Protein 1K9U (pdb70)

Solvent-accessible surface area: 7801 Å² total; per-residue (Å²): 116,48,47,80,142,15,16,144,127,20,14,109,104,60,73,40,68,10,24,65,74,10,25,28,77,14,23,106,40,19,5,85,3,56,43,103,65,0,70,142,13,2,57,65,17,11,118,95,59,82,40,71,4,50,62,102,13,14,53,63,22,4,104,49,2,71,5,19,22,109,23,18,47,48,24,39,139,104,57,56,164,7,8,111,134,17,4,112,102,43,68,38,71,2,21,59,71,16,5,12,85,8,4,93,60,18,8,86,5,59,74,94,37,0,95,115,10,12,75,52,18,18,114,88,60,77,37,60,6,36,70,110,9,20,54,66,20,7,112,58,2,71,4,27,30,127,13,15,5,84,2,65

CATH classification: 1.10.238.10

InterPro domains:
  IPR002048 EF-hand domain [PF13499] (4-63)
  IPR002048 EF-hand domain [PS50222] (1-35)
  IPR002048 EF-hand domain [PS50222] (38-70)
  IPR002048 EF-hand domain [SM00054] (4-32)
  IPR002048 EF-hand domain [SM00054] (39-67)
  IPR002048 EF-hand domain [cd00051] (4-63)
  IPR011992 EF-hand domain pair [SSF47473] (3-66)
  IPR018247 EF-Hand 1, calcium-binding site [PS00018] (13-25)
  IPR018247 EF-Hand 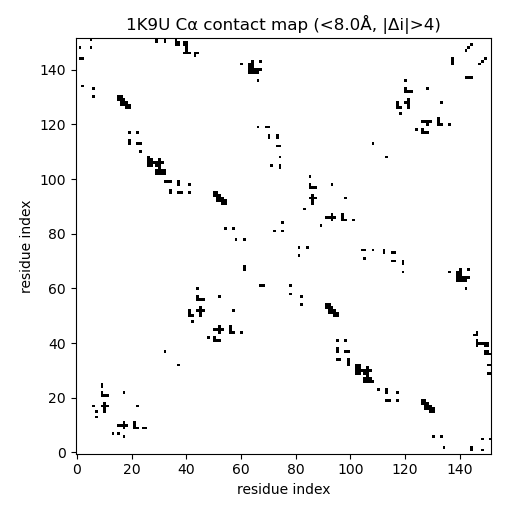1, calcium-binding site [PS00018] (48-60)
  IPR039647 EF-hand domain pair protein CML-like [PTHR10891] (4-62)

Organism: Phleum pratense (NCBI:txid15957)

Foldseek 3Di:
DVVVVVQVVLPVVPPNDHDPVSVVVVVVVVVVDDVVVVQVVQCVLCVVPPSHHDVVSVVVVCVVCVPVVVVVVVPD/DVVVVVVVQLVPVPPPDHDPVSVVVVVVVVVVDDPVVVQVVQVVQVVVPPSDHDPVSVVVVCVVPVCVVVPVVVVD

B-factor: mean 22.19, std 10.36, range [6.34, 55.73]

Nearest PDB structures (foldseek):
  1k9u-assembly1_B  TM=9.223E-01  e=1.015E-09  Phleum pratense
  2opo-assembly2_C  TM=9.201E-01  e=7.570E-08  Chenopodium album
  7vur-assembly1_A  TM=4.939E-01  e=9.173E-03  Homo sapiens
  7vut-assembly1_B  TM=4.838E-01  e=8.566E-03  Homo sapiens
  7eeb-assembly1_I  TM=4.109E-01  e=1.785E+00  Mus musculus

Secondary structure (DSSP, 8-state):
-HHHHHHHHH-TT-SSEE-HHHHHHHHHHHHT--HHHHHHHHHHH-TT-SSSEEHHHHHHHHHH-HHHHHHHHTT-/-HHHHHHHHH-TT-SSEE-HHHHHHHHHHHTT--HHHHHHHHHHH-TT-SSSEEHHHHHHHHHH-THHHHTGGGG-

Sequence (152 aa):
DDMMERIFKRFDTNGDGKIISLSELTDALRRTLGSTSADEVQRRMMMAEIDTDGDGFIDFNEFISSFCNANPGLMMKDVAKVFDDMMERIFKKRFDTNGDGKKISLSSELTDALRTLGSTSADEVQRMMAEIDTDGDGFIDFNEFISSFCNANPGLMKDVAKVF

Radius of gyration: 14.9 Å; Cα contacts (8 Å, |Δi|>4): 220; chains: 2; bounding box: 33×42×30 Å

Structure (mmCIF, N/CA/C/O backbone):
data_1K9U
#
_entry.id   1K9U
#
_cell.length_a   31.084
_cell.length_b   56.205
_cell.length_c   37.238
_cell.angle_alpha   90.00
_cell.angle_beta   90.23
_cell.angle_gamma   90.00
#
_symmetry.space_group_name_H-M   'P 1 21 1'
#
loop_
_entity.id
_entity.type
_entity.pdbx_description
1 polymer 'Polcalcin Phl p 7'
2 non-polymer 'SULFATE ION'
3 non-polymer 'CALCIUM ION'
4 water water
#
loop_
_atom_site.group_PDB
_atom_site.id
_atom_site.type_symbol
_atom_site.label_atom_id
_atom_site.label_alt_id
_atom_site.label_comp_id
_atom_site.label_asym_id
_atom_site.label_entity_id
_atom_site.label_seq_id
_atom_site.pdbx_PDB_ins_code
_atom_site.Cartn_x
_atom_site.Cartn_y
_atom_site.Cartn_z
_atom_site.occupancy
_atom_site.B_iso_or_equiv
_atom_site.auth_seq_id
_atom_site.auth_comp_id
_atom_site.auth_asym_id
_atom_site.auth_atom_id
_atom_site.pdbx_PDB_model_num
ATOM 1 N N . ASP A 1 3 ? 7.704 9.017 17.364 1.00 39.18 3 ASP A N 1
ATOM 2 C CA . ASP A 1 3 ? 8.569 7.860 17.009 1.00 39.62 3 ASP A CA 1
ATOM 3 C C . ASP A 1 3 ? 10.034 8.222 17.185 1.00 39.01 3 ASP A C 1
ATOM 4 O O . ASP A 1 3 ? 10.362 9.330 17.606 1.00 38.55 3 ASP A O 1
ATOM 9 N N . ASP A 1 4 ? 10.914 7.285 16.855 1.00 37.83 4 ASP A N 1
ATOM 10 C CA . ASP A 1 4 ? 12.343 7.513 16.995 1.00 37.99 4 ASP A CA 1
ATOM 11 C C . ASP A 1 4 ? 12.869 8.571 16.024 1.00 35.72 4 ASP A C 1
ATOM 12 O O . ASP A 1 4 ? 13.899 9.190 16.279 1.00 36.35 4 ASP A O 1
ATOM 17 N N A MET A 1 5 ? 12.169 8.777 14.910 0.50 35.17 5 MET A N 1
ATOM 18 N N B MET A 1 5 ? 12.157 8.774 14.922 0.50 35.18 5 MET A N 1
ATOM 19 C CA A MET A 1 5 ? 12.595 9.780 13.934 0.50 33.80 5 MET A CA 1
ATOM 20 C CA B MET A 1 5 ? 12.568 9.747 13.919 0.50 33.87 5 MET A CA 1
ATOM 21 C C A MET A 1 5 ? 12.550 11.167 14.553 0.50 32.65 5 MET A C 1
ATOM 22 C C B MET A 1 5 ? 12.524 11.164 14.497 0.50 32.68 5 MET A C 1
ATOM 23 O O A MET A 1 5 ? 13.547 11.887 14.568 0.50 31.63 5 MET A O 1
ATOM 24 O O B MET A 1 5 ? 13.508 11.899 14.432 0.50 31.52 5 MET A O 1
ATOM 33 N N . GLU A 1 6 ? 11.379 11.535 15.062 1.00 32.10 6 GLU A N 1
ATOM 34 C CA . GLU A 1 6 ? 11.193 12.845 15.673 1.00 30.09 6 GLU A CA 1
ATOM 35 C C . GLU A 1 6 ? 12.095 12.940 16.900 1.00 28.37 6 GLU A C 1
ATOM 36 O O . GLU A 1 6 ? 12.698 13.981 17.162 1.00 24.69 6 GLU A O 1
ATOM 42 N N . ARG A 1 7 ? 12.189 11.840 17.643 1.00 26.37 7 ARG A N 1
ATOM 43 C CA . ARG A 1 7 ? 13.012 11.793 18.848 1.00 25.42 7 ARG A CA 1
ATOM 44 C C . ARG A 1 7 ? 14.480 12.053 18.548 1.00 20.51 7 ARG A C 1
ATOM 45 O O . ARG A 1 7 ? 15.125 12.848 19.231 1.00 18.31 7 ARG A O 1
ATOM 53 N N . ILE A 1 8 ? 15.002 11.370 17.531 1.00 20.90 8 ILE A N 1
ATOM 54 C CA . ILE A 1 8 ? 16.400 11.519 17.130 1.00 19.55 8 ILE A CA 1
ATOM 55 C C . ILE A 1 8 ? 16.665 12.924 16.593 1.00 16.50 8 ILE A C 1
ATOM 56 O O . ILE A 1 8 ? 17.689 13.533 16.900 1.00 15.61 8 ILE A O 1
ATOM 61 N N . PHE A 1 9 ? 15.741 13.433 15.785 1.00 15.91 9 PHE A N 1
ATOM 62 C CA . PHE A 1 9 ? 15.894 14.771 15.217 1.00 14.56 9 PHE A CA 1
ATOM 63 C C . PHE A 1 9 ? 15.984 15.800 16.342 1.00 13.53 9 PHE A C 1
ATOM 64 O O . PHE A 1 9 ? 16.863 16.663 16.349 1.00 13.24 9 PHE A O 1
ATOM 72 N N . LYS A 1 10 ? 15.069 15.697 17.298 1.00 13.13 10 LYS A N 1
ATOM 73 C CA . LYS A 1 10 ? 15.025 16.616 18.426 1.00 15.53 10 LYS A CA 1
ATOM 74 C C . LYS A 1 10 ? 16.286 16.541 19.282 1.00 16.63 10 LYS A C 1
ATOM 75 O O . LYS A 1 10 ? 16.805 17.562 19.738 1.00 16.59 10 LYS A O 1
ATOM 81 N N . ARG A 1 11 ? 16.779 15.326 19.495 1.00 16.61 11 ARG A N 1
ATOM 82 C CA . ARG A 1 11 ? 17.971 15.124 20.305 1.00 18.51 11 ARG A CA 1
ATOM 83 C C . ARG A 1 11 ? 19.161 15.909 19.780 1.00 19.13 11 ARG A C 1
ATOM 84 O O . ARG A 1 11 ? 19.957 16.444 20.557 1.00 21.56 11 ARG A O 1
ATOM 92 N N . PHE A 1 12 ? 19.282 15.995 18.463 1.00 17.43 12 PHE A N 1
ATOM 93 C CA . PHE A 1 12 ? 20.416 16.700 17.900 1.00 18.63 12 PHE A CA 1
ATOM 94 C C . PHE A 1 12 ? 20.174 18.137 17.473 1.00 16.03 12 PHE A C 1
ATOM 95 O O . PHE A 1 12 ? 21.117 18.849 17.137 1.00 13.41 12 PHE A O 1
ATOM 103 N N . ASP A 1 13 ? 18.916 18.570 17.503 1.00 15.29 13 ASP A N 1
ATOM 104 C CA . ASP A 1 13 ? 18.603 19.962 17.194 1.00 15.01 13 ASP A CA 1
ATOM 105 C C . ASP A 1 13 ? 18.791 20.692 18.524 1.00 14.97 13 ASP A C 1
ATOM 106 O O . ASP A 1 13 ? 17.827 21.030 19.221 1.00 17.03 13 ASP A O 1
ATOM 111 N N . THR A 1 14 ? 20.054 20.919 18.864 1.00 15.11 14 THR A N 1
ATOM 112 C CA . THR A 1 14 ? 20.457 21.569 20.109 1.00 16.93 14 THR A CA 1
ATOM 113 C C . THR A 1 14 ? 19.720 22.839 20.520 1.00 17.11 14 THR A C 1
ATOM 114 O O . THR A 1 14 ? 19.271 22.951 21.664 1.00 17.37 14 THR A O 1
ATOM 118 N N . ASN A 1 15 ? 19.600 23.797 19.605 1.00 16.58 15 ASN A N 1
ATOM 119 C CA . ASN A 1 15 ? 18.939 25.057 19.931 1.00 14.76 15 ASN A CA 1
ATOM 120 C C . ASN A 1 15 ? 17.440 25.082 19.656 1.00 15.49 15 ASN A C 1
ATOM 121 O O . ASN A 1 15 ? 16.804 26.129 19.754 1.00 16.65 15 ASN A O 1
ATOM 126 N N . GLY A 1 16 ? 16.889 23.922 19.319 1.00 13.57 16 GLY A N 1
ATOM 127 C CA . GLY A 1 16 ? 15.463 23.796 19.060 1.00 15.17 16 GLY A CA 1
ATOM 128 C C . GLY A 1 16 ? 14.823 24.707 18.031 1.00 14.34 16 GLY A C 1
ATOM 129 O O . GLY A 1 16 ? 13.643 25.045 18.159 1.00 14.13 16 GLY A O 1
ATOM 130 N N . ASP A 1 17 ? 15.565 25.106 17.005 1.00 14.38 17 ASP A N 1
ATOM 131 C CA . ASP A 1 17 ? 14.983 25.975 15.990 1.00 12.49 17 ASP A CA 1
ATOM 132 C C . ASP A 1 17 ? 14.345 25.184 14.850 1.00 12.80 17 ASP A C 1
ATOM 133 O O . ASP A 1 17 ? 13.917 25.756 13.850 1.00 14.01 17 ASP A O 1
ATOM 138 N N . GLY A 1 18 ? 14.279 23.864 15.008 1.00 11.81 18 GLY A N 1
ATOM 139 C CA . GLY A 1 18 ? 13.658 23.028 13.994 1.00 11.87 18 GLY A CA 1
ATOM 140 C C . GLY A 1 18 ? 14.548 22.569 12.857 1.00 12.84 18 GLY A C 1
ATOM 141 O O . GLY A 1 18 ? 14.075 21.906 11.934 1.00 14.80 18 GLY A O 1
ATOM 142 N N . LYS A 1 19 ? 15.832 22.909 12.904 1.00 11.37 19 LYS A N 1
ATOM 143 C CA . LYS A 1 19 ? 16.743 22.489 11.845 1.00 11.29 19 LYS A CA 1
ATOM 144 C C . LYS A 1 19 ? 18.107 22.126 12.408 1.00 10.27 19 LYS A C 1
ATOM 145 O O . LYS A 1 19 ? 18.545 22.686 13.415 1.00 11.43 19 LYS A O 1
ATOM 151 N N A ILE A 1 20 ? 18.776 21.178 11.757 0.50 8.20 20 ILE A N 1
ATOM 152 N N B ILE A 1 20 ? 18.779 21.184 11.754 0.50 8.42 20 ILE A N 1
ATOM 153 C CA A ILE A 1 20 ? 20.093 20.734 12.201 0.50 8.37 20 ILE A CA 1
ATOM 154 C CA B ILE A 1 20 ? 20.094 20.736 12.200 0.50 8.79 20 ILE A CA 1
ATOM 155 C C A ILE A 1 20 ? 21.197 21.501 11.482 0.50 8.83 20 ILE A C 1
ATOM 156 C C B ILE A 1 20 ? 21.204 21.494 11.482 0.50 9.04 20 ILE A C 1
ATOM 157 O O A ILE A 1 20 ? 21.320 21.429 10.260 0.50 9.46 20 ILE A O 1
ATOM 158 O O B ILE A 1 20 ? 21.336 21.411 10.261 0.50 9.58 20 ILE A O 1
ATOM 167 N N . SER A 1 21 ? 21.999 22.235 12.252 1.00 8.74 21 SER A N 1
ATOM 168 C CA . SER A 1 21 ? 23.100 23.017 11.698 1.00 9.34 21 SER A CA 1
ATOM 169 C C . SER A 1 21 ? 24.360 22.176 11.514 1.00 10.10 21 SER A C 1
ATOM 170 O O . SER A 1 21 ? 24.400 21.006 11.876 1.00 8.05 21 SER A O 1
ATOM 173 N N . LEU A 1 22 ? 25.399 22.786 10.959 1.00 9.23 22 LEU A N 1
ATOM 174 C CA . LEU A 1 22 ? 26.650 22.072 10.749 1.00 10.80 22 LEU A CA 1
ATOM 175 C C . LEU A 1 22 ? 27.239 21.634 12.088 1.00 9.85 22 LEU A C 1
ATOM 176 O O . LEU A 1 22 ? 27.720 20.511 12.223 1.00 8.80 22 LEU A O 1
ATOM 181 N N . SER A 1 23 ? 27.198 22.520 13.080 1.00 10.24 23 SER A N 1
ATOM 182 C CA . SER A 1 23 ? 27.748 22.191 14.393 1.00 10.58 23 SER A CA 1
ATOM 183 C C . SER A 1 23 ? 26.925 21.101 15.062 1.00 8.89 23 SER A C 1
ATOM 184 O O . SER A 1 23 ? 27.474 20.223 15.726 1.00 9.77 23 SER A O 1
ATOM 187 N N . GLU A 1 24 ? 25.609 21.143 14.874 1.00 6.90 24 GLU A N 1
ATOM 188 C CA . GLU A 1 24 ? 24.744 20.141 15.475 1.00 7.40 24 GLU A CA 1
ATOM 189 C C . GLU A 1 24 ? 24.942 18.788 14.804 1.00 6.34 24 GLU A C 1
ATOM 190 O O . GLU A 1 24 ? 24.868 17.754 15.459 1.00 9.61 24 GLU A O 1
ATOM 196 N N . LEU A 1 25 ? 25.203 18.797 13.499 1.00 7.25 25 LEU A N 1
ATOM 197 C CA . LEU A 1 25 ? 25.435 17.550 12.777 1.00 7.39 25 LEU A CA 1
ATOM 198 C C . LEU A 1 25 ? 26.780 16.990 13.225 1.00 9.05 25 LEU A C 1
ATOM 199 O O . LEU A 1 25 ? 26.946 15.785 13.368 1.00 9.21 25 LEU A O 1
ATOM 204 N N . THR A 1 26 ? 27.742 17.877 13.447 1.00 9.56 26 THR A N 1
ATOM 205 C CA . THR A 1 26 ? 29.063 17.462 13.903 1.00 9.69 26 THR A CA 1
ATOM 206 C C . THR A 1 26 ? 28.922 16.753 15.252 1.00 9.76 26 THR A C 1
ATOM 207 O O . THR A 1 26 ? 29.518 15.698 15.480 1.00 9.25 26 THR A O 1
ATOM 211 N N . ASP A 1 27 ? 28.132 17.333 16.150 1.00 8.70 27 ASP A N 1
ATOM 212 C CA . ASP A 1 27 ? 27.930 16.723 17.459 1.00 8.48 27 ASP A CA 1
ATOM 213 C C . ASP A 1 27 ? 27.242 15.362 17.344 1.00 9.12 27 ASP A C 1
ATOM 214 O O . ASP A 1 27 ? 27.574 14.436 18.081 1.00 9.93 27 ASP A O 1
ATOM 219 N N . ALA A 1 28 ? 26.287 15.241 16.426 1.00 9.81 28 ALA A N 1
ATOM 220 C CA . ALA A 1 28 ? 25.585 13.968 16.237 1.00 11.84 28 ALA A CA 1
ATOM 221 C C . ALA A 1 28 ? 26.583 12.901 15.798 1.00 11.99 28 ALA A C 1
ATOM 222 O O . ALA A 1 28 ? 26.537 11.761 16.262 1.00 12.20 28 ALA A O 1
ATOM 224 N N . LEU A 1 29 ? 27.489 13.274 14.903 1.00 11.18 29 LEU A N 1
ATOM 225 C CA . LEU A 1 29 ? 28.502 12.336 14.432 1.00 12.84 29 LEU A CA 1
ATOM 226 C C . LEU A 1 29 ? 29.466 11.947 15.556 1.00 13.96 29 LEU A C 1
ATOM 227 O O . LEU A 1 29 ? 29.856 10.785 15.675 1.00 14.24 29 LEU A O 1
ATOM 232 N N A ARG A 1 30 ? 29.839 12.913 16.388 0.50 14.46 30 ARG A N 1
ATOM 233 N N B ARG A 1 30 ? 29.847 12.917 16.382 0.50 14.43 30 ARG A N 1
ATOM 234 C CA A ARG A 1 30 ? 30.751 12.628 17.486 0.50 16.73 30 ARG A CA 1
ATOM 235 C CA B ARG A 1 30 ? 30.757 12.633 17.483 0.50 16.65 30 ARG A CA 1
ATOM 236 C C A ARG A 1 30 ? 30.081 11.754 18.538 0.50 16.35 30 ARG A C 1
ATOM 237 C C B ARG A 1 30 ? 30.082 11.761 18.541 0.50 16.33 30 ARG A C 1
ATOM 238 O O A ARG A 1 30 ? 30.750 11.018 19.261 0.50 17.63 30 ARG A O 1
ATOM 239 O O B ARG A 1 30 ? 30.750 11.024 19.266 0.50 17.64 30 ARG A O 1
ATOM 254 N N . THR A 1 31 ? 28.756 11.836 18.618 1.00 16.05 31 THR A N 1
ATOM 255 C CA . THR A 1 31 ? 28.000 11.038 19.580 1.00 17.95 31 THR A CA 1
ATOM 256 C C . THR A 1 31 ? 28.014 9.597 19.092 1.00 19.71 31 THR A C 1
ATOM 257 O O . THR A 1 31 ? 28.267 8.664 19.856 1.00 18.35 31 THR A O 1
ATOM 261 N N . LEU A 1 32 ? 27.736 9.430 17.806 1.00 22.15 32 LEU A N 1
ATOM 262 C CA . LEU A 1 32 ? 27.737 8.116 17.183 1.00 24.01 32 LEU A CA 1
ATOM 263 C C . LEU A 1 32 ? 29.112 7.494 17.384 1.00 25.91 32 LEU A C 1
ATOM 264 O O . LEU A 1 32 ? 29.234 6.304 17.680 1.00 26.93 32 LEU A O 1
ATOM 269 N N . GLY A 1 33 ? 30.142 8.322 17.242 1.00 26.33 33 GLY A N 1
ATOM 270 C CA . GLY A 1 33 ? 31.508 7.859 17.397 1.00 29.44 33 GLY A CA 1
ATOM 271 C C . GLY A 1 33 ? 31.904 7.424 18.796 1.00 31.58 33 GLY A C 1
ATOM 272 O O . GLY A 1 33 ? 32.817 6.614 18.951 1.00 32.81 33 GLY A O 1
ATOM 273 N N . SER A 1 34 ? 31.236 7.954 19.818 1.00 32.11 34 SER A N 1
ATOM 274 C CA . SER A 1 34 ? 31.556 7.590 21.198 1.00 32.73 34 SER A CA 1
ATOM 275 C C . SER A 1 34 ? 30.554 6.580 21.751 1.00 33.13 34 SER A C 1
ATOM 276 O O . SER A 1 34 ? 30.355 6.480 22.963 1.00 32.86 34 SER A O 1
ATOM 279 N N . THR A 1 35 ? 29.933 5.832 20.847 1.00 32.65 35 THR A N 1
ATOM 280 C CA . THR A 1 35 ? 28.946 4.822 21.208 1.00 33.20 35 THR A CA 1
ATOM 281 C C . THR A 1 35 ? 29.586 3.601 21.861 1.00 32.98 35 THR A C 1
ATOM 282 O O . THR A 1 35 ? 30.599 3.091 21.383 1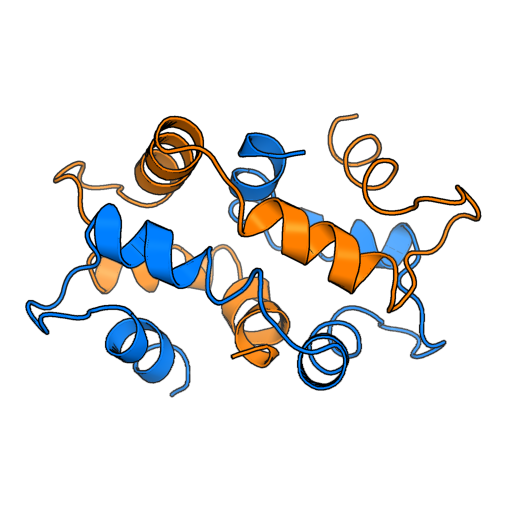.00 31.19 35 THR A O 1
ATOM 286 N N . SER A 1 36 ? 28.983 3.136 22.952 1.00 33.55 36 SER A N 1
ATOM 287 C CA . SER A 1 36 ? 29.478 1.967 23.673 1.00 34.73 36 SER A CA 1
ATOM 288 C C . SER A 1 36 ? 29.193 0.686 22.895 1.00 34.26 36 SER A C 1
ATOM 289 O O . SER A 1 36 ? 28.197 0.597 22.179 1.00 32.05 36 SER A O 1
ATOM 292 N N . ALA A 1 37 ? 30.068 -0.305 23.045 1.00 33.19 37 ALA A N 1
ATOM 293 C CA . ALA A 1 37 ? 29.904 -1.576 22.350 1.00 33.41 37 ALA A CA 1
ATOM 294 C C . ALA A 1 37 ? 28.514 -2.157 22.603 1.00 32.99 37 ALA A C 1
ATOM 295 O O . ALA A 1 37 ? 27.956 -2.844 21.748 1.00 33.46 37 ALA A O 1
ATOM 297 N N . ASP A 1 38 ? 27.959 -1.874 23.779 1.00 32.40 38 ASP A N 1
ATOM 298 C CA . ASP A 1 38 ? 26.629 -2.356 24.143 1.00 32.47 38 ASP A CA 1
ATOM 299 C C . ASP A 1 38 ? 25.558 -1.790 23.220 1.00 30.59 38 ASP A C 1
ATOM 300 O O . ASP A 1 38 ? 24.618 -2.489 22.837 1.00 31.13 38 ASP A O 1
ATOM 305 N N . GLU A 1 39 ? 25.699 -0.516 22.877 1.00 27.46 39 GLU A N 1
ATOM 306 C CA . GLU A 1 39 ? 24.753 0.144 21.989 1.00 25.17 39 GLU A CA 1
ATOM 307 C C . GLU A 1 39 ? 25.052 -0.313 20.567 1.00 21.63 39 GLU A C 1
ATOM 308 O O . GLU A 1 39 ? 24.144 -0.533 19.766 1.00 19.33 39 GLU A O 1
ATOM 314 N N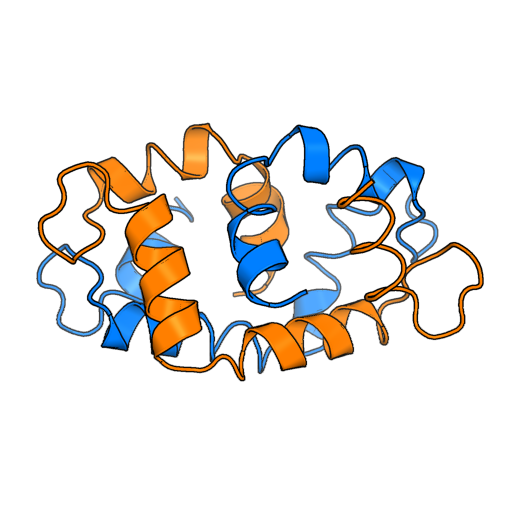 . VAL A 1 40 ? 26.339 -0.451 20.260 1.00 16.79 40 VAL A N 1
ATOM 315 C CA . VAL A 1 40 ? 26.755 -0.878 18.932 1.00 15.86 40 VAL A CA 1
ATOM 316 C C . VAL A 1 40 ? 26.212 -2.272 18.653 1.00 15.07 40 VAL A C 1
ATOM 317 O O . VAL A 1 40 ? 25.886 -2.608 17.513 1.00 15.21 40 VAL A O 1
ATOM 321 N N . GLN A 1 41 ? 26.107 -3.078 19.705 1.00 17.15 41 GLN A N 1
ATOM 322 C CA . GLN A 1 41 ? 25.597 -4.434 19.572 1.00 18.44 41 GLN A CA 1
ATOM 323 C C . GLN A 1 41 ? 24.172 -4.472 19.016 1.00 17.11 41 GLN A C 1
ATOM 324 O O . GLN A 1 41 ? 23.823 -5.375 18.256 1.00 16.99 41 GLN A O 1
ATOM 330 N N A ARG A 1 42 ? 23.360 -3.494 19.397 0.50 16.73 42 ARG A N 1
ATOM 331 N N B ARG A 1 42 ? 23.349 -3.499 19.393 0.50 16.75 42 ARG A N 1
ATOM 332 C CA A ARG A 1 42 ? 21.982 -3.431 18.927 0.50 16.31 42 ARG A CA 1
ATOM 333 C CA B ARG A 1 42 ? 21.974 -3.465 18.906 0.50 16.36 42 ARG A CA 1
ATOM 334 C C A ARG A 1 42 ? 21.937 -3.120 17.435 0.50 15.27 42 ARG A C 1
ATOM 335 C C B ARG A 1 42 ? 21.954 -3.150 17.415 0.50 15.26 42 ARG A C 1
ATOM 336 O O A ARG A 1 42 ? 21.072 -3.612 16.715 0.50 13.97 42 ARG A O 1
ATOM 337 O O B ARG A 1 42 ? 21.121 -3.669 16.673 0.50 14.03 42 ARG A O 1
ATOM 352 N N . MET A 1 43 ? 22.877 -2.299 16.978 1.00 13.87 43 MET A N 1
ATOM 353 C CA . MET A 1 43 ? 22.959 -1.941 15.568 1.00 15.05 43 MET A CA 1
ATOM 354 C C . MET A 1 43 ? 23.444 -3.182 14.823 1.00 15.14 43 MET A C 1
ATOM 355 O O . MET A 1 43 ? 22.924 -3.538 13.764 1.00 16.46 43 MET A O 1
ATOM 360 N N A MET A 1 44 ? 24.449 -3.844 15.381 0.50 16.37 44 MET A N 1
ATOM 361 N N B MET A 1 44 ? 24.444 -3.840 15.404 0.50 16.52 44 MET A N 1
ATOM 362 C CA A MET A 1 44 ? 24.993 -5.036 14.751 0.50 16.98 44 MET A CA 1
ATOM 363 C CA B MET A 1 44 ? 25.029 -5.058 14.847 0.50 17.26 44 MET A CA 1
ATOM 364 C C A MET A 1 44 ? 23.934 -6.124 14.604 0.50 16.34 44 MET A C 1
ATOM 365 C C B MET A 1 44 ? 23.965 -6.128 14.631 0.50 16.49 44 MET A C 1
ATOM 366 O O A MET A 1 44 ? 23.844 -6.769 13.560 0.50 16.18 44 MET A O 1
ATOM 367 O O B MET A 1 44 ? 23.899 -6.754 13.574 0.50 16.28 44 MET A O 1
ATOM 376 N N . ALA A 1 45 ? 23.133 -6.327 15.648 1.00 14.62 45 ALA A N 1
ATOM 377 C CA . ALA A 1 45 ? 22.076 -7.332 15.603 1.00 14.82 45 ALA A CA 1
ATOM 378 C C . ALA A 1 45 ? 21.088 -7.089 14.463 1.00 16.17 45 ALA A C 1
ATOM 379 O O . ALA A 1 45 ? 20.600 -8.035 13.846 1.00 16.73 45 ALA A O 1
ATOM 381 N N . GLU A 1 46 ? 20.796 -5.823 14.183 1.00 15.41 46 GLU A N 1
ATOM 382 C CA . GLU A 1 46 ? 19.865 -5.477 13.110 1.00 15.50 46 GLU A CA 1
ATOM 383 C C . GLU A 1 46 ? 20.423 -5.846 11.736 1.00 16.29 46 GLU A C 1
ATOM 384 O O . GLU A 1 46 ? 19.701 -6.359 10.882 1.00 16.51 46 GLU A O 1
ATOM 390 N N . ILE A 1 47 ? 21.712 -5.588 11.532 1.00 17.55 47 ILE A N 1
ATOM 391 C CA . ILE A 1 47 ? 22.370 -5.878 10.260 1.00 16.86 47 ILE A CA 1
ATOM 392 C C . ILE A 1 47 ? 22.759 -7.348 10.130 1.00 17.89 47 ILE A C 1
ATOM 393 O O . ILE A 1 47 ? 22.770 -7.904 9.030 1.00 18.23 47 ILE A O 1
ATOM 398 N N . ASP A 1 48 ? 23.083 -7.967 11.262 1.00 19.31 48 ASP A N 1
ATOM 399 C CA . ASP A 1 48 ? 23.482 -9.371 11.314 1.00 20.63 48 ASP A CA 1
ATOM 400 C C . ASP A 1 48 ? 22.246 -10.248 11.132 1.00 23.24 48 ASP A C 1
ATOM 401 O O . ASP A 1 48 ? 21.643 -10.703 12.101 1.00 23.48 48 ASP A O 1
ATOM 406 N N . THR A 1 49 ? 21.889 -10.483 9.873 1.00 25.62 49 THR A N 1
ATOM 407 C CA . THR A 1 49 ? 20.710 -11.265 9.516 1.00 29.67 49 THR A CA 1
ATOM 408 C C . THR A 1 49 ? 20.670 -12.718 9.987 1.00 30.35 49 THR A C 1
ATOM 409 O O . THR A 1 49 ? 19.606 -13.205 10.367 1.00 30.78 49 THR A O 1
ATOM 413 N N . ASP A 1 50 ? 21.802 -13.420 9.959 1.00 32.39 50 ASP A N 1
ATOM 414 C CA . ASP A 1 50 ? 21.802 -14.812 10.405 1.00 33.49 50 ASP A CA 1
ATOM 415 C C . ASP A 1 50 ? 22.125 -14.972 11.889 1.00 34.30 50 ASP A C 1
ATOM 416 O O . ASP A 1 50 ? 22.177 -16.087 12.404 1.00 36.67 50 ASP A O 1
ATOM 421 N N . GLY A 1 51 ? 22.338 -13.850 12.568 1.00 34.53 51 GLY A N 1
ATOM 422 C CA . GLY A 1 51 ? 22.623 -13.866 13.994 1.00 33.67 51 GLY A CA 1
ATOM 423 C C . GLY A 1 51 ? 23.814 -14.667 14.493 1.00 34.08 51 GLY A C 1
ATOM 424 O O . GLY A 1 51 ? 23.751 -15.251 15.575 1.00 33.98 51 GLY A O 1
ATOM 425 N N . ASP A 1 52 ? 24.906 -14.692 13.734 1.00 33.37 52 ASP A N 1
ATOM 426 C CA . ASP A 1 52 ? 26.088 -15.435 14.159 1.00 32.05 52 ASP A CA 1
ATOM 427 C C . ASP A 1 52 ? 27.045 -14.549 14.958 1.00 31.36 52 ASP A C 1
ATOM 428 O O . ASP A 1 52 ? 28.131 -14.987 15.346 1.00 31.79 52 ASP A O 1
ATOM 433 N N . GLY A 1 53 ? 26.641 -13.303 15.199 1.00 27.24 53 GLY A N 1
ATOM 434 C CA . GLY A 1 53 ? 27.473 -12.385 15.958 1.00 24.90 53 GLY A CA 1
ATOM 435 C C . GLY A 1 53 ? 28.429 -11.569 15.110 1.00 22.82 53 GLY A C 1
ATOM 436 O O . GLY A 1 53 ? 29.224 -10.791 15.632 1.00 22.69 53 GLY A O 1
ATOM 437 N N . PHE A 1 54 ? 28.358 -11.744 13.795 1.00 21.71 54 PHE A N 1
ATOM 438 C CA . PHE A 1 54 ? 29.233 -11.014 12.884 1.00 20.45 54 PHE A CA 1
ATOM 439 C C . PHE A 1 54 ? 28.465 -10.577 11.643 1.00 18.13 54 PHE A C 1
ATOM 440 O O . PHE A 1 54 ? 27.417 -11.136 11.320 1.00 19.42 54 PHE A O 1
ATOM 448 N N . ILE A 1 55 ? 28.991 -9.575 10.951 1.00 16.14 55 ILE A N 1
ATOM 449 C CA . ILE A 1 55 ? 28.368 -9.090 9.726 1.00 15.85 55 ILE A CA 1
ATOM 450 C C . ILE A 1 55 ? 29.240 -9.572 8.569 1.00 15.00 55 ILE A C 1
ATOM 451 O O . ILE A 1 55 ? 30.380 -9.124 8.429 1.00 15.12 55 ILE A O 1
ATOM 456 N N . ASP A 1 56 ? 28.735 -10.499 7.755 1.00 14.59 56 ASP A N 1
ATOM 457 C CA . ASP A 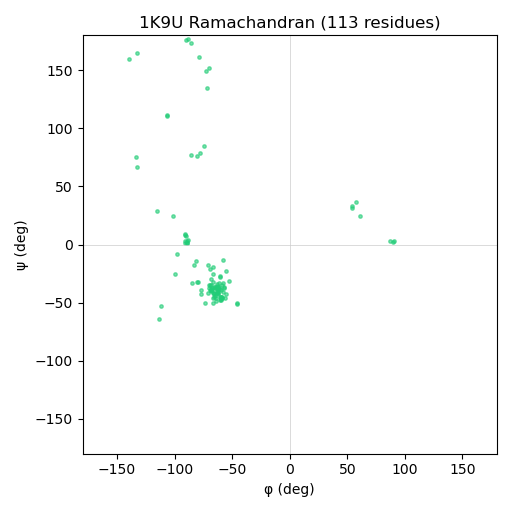1 56 ? 29.539 -10.962 6.632 1.00 14.76 56 ASP A CA 1
ATOM 458 C C . ASP A 1 56 ? 29.319 -10.005 5.474 1.00 15.61 56 ASP A C 1
ATOM 459 O O . ASP A 1 56 ? 28.485 -9.106 5.567 1.00 12.57 56 ASP A O 1
ATOM 464 N N . PHE A 1 57 ? 30.065 -10.179 4.389 1.00 15.19 57 PHE A N 1
ATOM 465 C CA . PHE A 1 57 ? 29.942 -9.265 3.258 1.00 16.49 57 PHE A CA 1
ATOM 466 C C . PHE A 1 57 ? 28.532 -9.246 2.675 1.00 15.64 57 PHE A C 1
ATOM 467 O O . PHE A 1 57 ? 28.015 -8.184 2.318 1.00 13.99 57 PHE A O 1
ATOM 475 N N . ASN A 1 58 ? 27.900 -10.410 2.598 1.00 15.81 58 ASN A N 1
ATOM 476 C CA . ASN A 1 58 ? 26.545 -10.502 2.060 1.00 16.78 58 ASN A CA 1
ATOM 477 C C . ASN A 1 58 ? 25.592 -9.584 2.835 1.00 15.79 58 ASN A C 1
ATOM 478 O O . ASN A 1 58 ? 24.793 -8.850 2.244 1.00 13.99 58 ASN A O 1
ATOM 483 N N . GLU A 1 59 ? 25.685 -9.630 4.161 1.00 14.66 59 GLU A N 1
ATOM 484 C CA . GLU A 1 59 ? 24.841 -8.806 5.022 1.00 13.44 59 GLU A CA 1
ATOM 485 C C . GLU A 1 59 ? 25.211 -7.337 4.878 1.00 14.26 59 GLU A C 1
ATOM 486 O O . GLU A 1 59 ? 24.341 -6.462 4.886 1.00 12.90 59 GLU A O 1
ATOM 492 N N . PHE A 1 60 ? 26.506 -7.074 4.740 1.00 10.67 60 PHE A N 1
ATOM 493 C CA . PHE A 1 60 ? 27.005 -5.715 4.571 1.00 11.59 60 PHE A CA 1
ATOM 494 C C . PHE A 1 60 ? 26.475 -5.142 3.256 1.00 10.93 60 PHE A C 1
ATOM 495 O O . PHE A 1 60 ? 26.004 -4.007 3.203 1.00 11.74 60 PHE A O 1
ATOM 503 N N . ILE A 1 61 ? 26.556 -5.943 2.198 1.00 12.21 61 ILE A N 1
ATOM 504 C CA . ILE A 1 61 ? 26.077 -5.545 0.875 1.00 14.35 61 ILE A CA 1
ATOM 505 C C . ILE A 1 61 ? 24.587 -5.212 0.888 1.00 13.75 61 ILE A C 1
ATOM 506 O O . ILE A 1 61 ? 24.156 -4.218 0.294 1.00 13.12 61 ILE A O 1
ATOM 511 N N A SER A 1 62 ? 23.797 -6.046 1.555 0.50 13.57 62 SER A N 1
ATOM 512 N N B SER A 1 62 ? 23.809 -6.047 1.570 0.50 13.92 62 SER A N 1
ATOM 513 C CA A SER A 1 62 ? 22.360 -5.815 1.633 0.50 13.40 62 SER A CA 1
ATOM 514 C CA B SER A 1 62 ? 22.368 -5.849 1.676 0.50 14.12 62 SER A CA 1
ATOM 515 C C A SER A 1 62 ? 22.086 -4.467 2.291 0.50 12.96 62 SER A C 1
ATOM 516 C C B SER A 1 62 ? 22.082 -4.489 2.301 0.50 13.38 62 SER A C 1
ATOM 517 O O A SER A 1 62 ? 21.230 -3.706 1.835 0.50 12.56 62 SER A O 1
ATOM 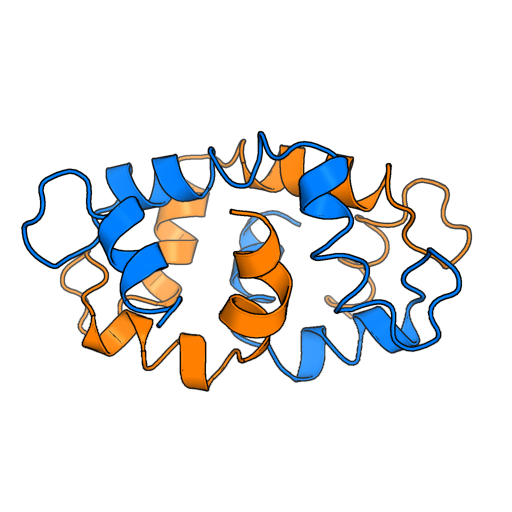518 O O B SER A 1 62 ? 21.221 -3.742 1.831 0.50 13.03 62 SER A O 1
ATOM 523 N N . PHE A 1 63 ? 22.817 -4.171 3.362 1.00 11.76 63 PHE A N 1
ATOM 524 C CA . PHE A 1 63 ? 22.642 -2.899 4.048 1.00 11.89 63 PHE A CA 1
ATOM 525 C C . PHE A 1 63 ? 23.009 -1.747 3.110 1.00 11.32 63 PHE A C 1
ATOM 526 O O . PHE A 1 63 ? 22.279 -0.763 3.019 1.00 13.26 63 PHE A O 1
ATOM 534 N N . CYS A 1 64 ? 24.131 -1.874 2.405 1.00 11.50 64 CYS A N 1
ATOM 535 C CA . CYS A 1 64 ? 24.564 -0.826 1.482 1.00 12.79 64 CYS A CA 1
ATOM 536 C C . CYS A 1 64 ? 23.539 -0.565 0.386 1.00 14.00 64 CYS A C 1
ATOM 537 O O . CYS A 1 64 ? 23.237 0.585 0.068 1.00 13.56 64 CYS A O 1
ATOM 540 N N . ASN A 1 65 ? 23.018 -1.636 -0.202 1.00 13.44 65 ASN A N 1
ATOM 541 C CA . ASN A 1 65 ? 22.050 -1.500 -1.283 1.00 14.26 65 ASN A CA 1
ATOM 542 C C . ASN A 1 65 ? 20.777 -0.788 -0.866 1.00 14.37 65 ASN A C 1
ATOM 543 O O . ASN A 1 65 ? 20.196 -0.036 -1.649 1.00 16.61 65 ASN A O 1
ATOM 548 N N . ALA A 1 66 ? 20.347 -1.033 0.364 1.00 13.24 66 ALA A N 1
ATOM 549 C CA . ALA A 1 66 ? 19.130 -0.430 0.885 1.00 13.40 66 ALA A CA 1
ATOM 550 C C . ALA A 1 66 ? 19.345 0.990 1.388 1.00 15.05 66 ALA A C 1
ATOM 551 O O . ALA A 1 66 ? 18.381 1.733 1.593 1.00 13.74 66 ALA A O 1
ATOM 553 N N . ASN A 1 67 ? 20.605 1.373 1.570 1.00 13.24 67 ASN A N 1
ATOM 554 C CA . ASN A 1 67 ? 20.926 2.695 2.099 1.00 14.71 67 ASN A CA 1
ATOM 555 C C . ASN A 1 67 ? 22.010 3.421 1.306 1.00 14.69 67 ASN A C 1
ATOM 556 O O . ASN A 1 67 ? 23.114 3.661 1.800 1.00 14.51 67 ASN A O 1
ATOM 561 N N . PRO A 1 68 ? 21.701 3.791 0.058 1.00 17.77 68 PRO A N 1
ATOM 562 C CA . PRO A 1 68 ? 22.665 4.494 -0.792 1.00 19.71 68 PRO A CA 1
ATOM 563 C C . PRO A 1 68 ? 23.136 5.806 -0.175 1.00 19.97 68 PRO A C 1
ATOM 564 O O . PRO A 1 68 ? 24.292 6.195 -0.329 1.00 20.89 68 PRO A O 1
ATOM 568 N N . GLY A 1 69 ? 22.230 6.477 0.525 1.00 20.76 69 GLY A N 1
ATOM 569 C CA . GLY A 1 69 ? 22.564 7.738 1.154 1.00 21.76 69 GLY A CA 1
ATOM 570 C C . GLY A 1 69 ? 23.575 7.562 2.263 1.00 22.21 69 GLY A C 1
ATOM 571 O O . GLY A 1 69 ? 24.581 8.266 2.303 1.00 23.86 69 GLY A O 1
ATOM 572 N N . LEU A 1 70 ? 23.321 6.624 3.168 1.00 20.39 70 LEU A N 1
ATOM 573 C CA . LEU A 1 70 ? 24.247 6.390 4.267 1.00 22.39 70 LEU A CA 1
ATOM 574 C C . LEU A 1 70 ? 25.616 6.002 3.734 1.00 22.25 70 LEU A C 1
ATOM 575 O O . LEU A 1 70 ? 26.641 6.461 4.237 1.00 24.22 70 LEU A O 1
ATOM 580 N N A MET A 1 71 ? 25.641 5.154 2.713 0.50 22.06 71 MET A N 1
ATOM 581 N N B MET A 1 71 ? 25.622 5.154 2.711 0.50 22.40 71 MET A N 1
ATOM 582 C CA A MET A 1 71 ? 26.910 4.720 2.149 0.50 23.43 71 MET A CA 1
ATOM 583 C CA B MET A 1 71 ? 26.862 4.702 2.095 0.50 23.98 71 MET A CA 1
ATOM 584 C C A MET A 1 71 ? 27.687 5.881 1.545 0.50 23.18 71 MET A C 1
ATOM 585 C C B MET A 1 71 ? 27.669 5.881 1.566 0.50 23.55 71 MET A C 1
ATOM 586 O O A MET A 1 71 ? 28.917 5.887 1.567 0.50 22.96 71 MET A O 1
ATOM 587 O O B MET A 1 71 ? 28.896 5.897 1.660 0.50 22.95 71 MET A O 1
ATOM 596 N N . LYS A 1 72 ? 26.970 6.866 1.010 1.00 23.51 72 LYS A N 1
ATOM 597 C CA . LYS A 1 72 ? 27.621 8.049 0.450 1.00 25.17 72 LYS A CA 1
ATOM 598 C C . LYS A 1 72 ? 28.294 8.822 1.579 1.00 24.61 72 LYS A C 1
ATOM 599 O O . LYS A 1 72 ? 29.401 9.334 1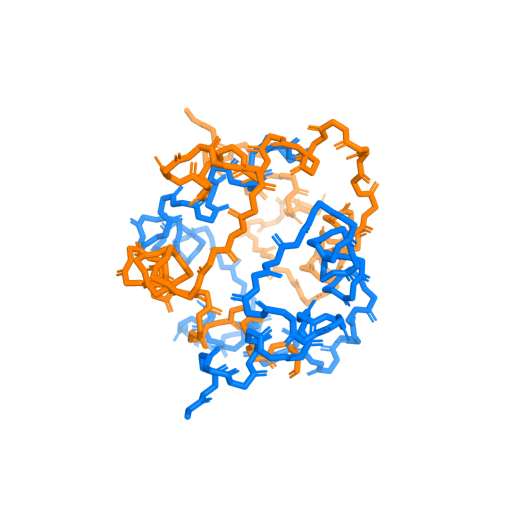.413 1.00 25.30 72 LYS A O 1
ATOM 605 N N . ASP A 1 73 ? 27.622 8.911 2.725 1.00 25.94 73 ASP A N 1
ATOM 606 C CA . ASP A 1 73 ? 28.187 9.607 3.877 1.00 26.94 73 ASP A CA 1
ATOM 607 C C . ASP A 1 73 ? 29.414 8.852 4.371 1.00 27.41 73 ASP A C 1
ATOM 608 O O . ASP A 1 73 ? 30.424 9.456 4.724 1.00 27.71 73 ASP A O 1
ATOM 613 N N . VAL A 1 74 ? 29.314 7.527 4.404 1.00 27.12 74 VAL A N 1
ATOM 614 C CA . VAL A 1 74 ? 30.417 6.690 4.862 1.00 28.05 74 VAL A CA 1
ATOM 615 C C . VAL A 1 74 ? 31.628 6.843 3.948 1.00 26.91 74 VAL A C 1
ATOM 616 O O . VAL A 1 74 ? 32.769 6.832 4.409 1.00 24.92 74 VAL A O 1
ATOM 620 N N . ALA A 1 75 ? 31.372 6.988 2.652 1.00 27.37 75 ALA A N 1
ATOM 621 C CA . ALA A 1 75 ? 32.445 7.141 1.677 1.00 28.84 75 ALA A CA 1
ATOM 622 C C . ALA A 1 75 ? 33.186 8.458 1.888 1.00 30.25 75 ALA A C 1
ATOM 623 O O . ALA A 1 75 ? 34.314 8.623 1.424 1.00 31.40 75 ALA A O 1
ATOM 625 N N . LYS A 1 76 ? 32.549 9.394 2.589 1.00 31.98 76 LYS A N 1
ATOM 626 C CA . LYS A 1 76 ? 33.170 10.685 2.863 1.00 34.48 76 LYS A CA 1
ATOM 627 C C . LYS A 1 76 ? 34.313 10.453 3.845 1.00 36.37 76 LYS A C 1
ATOM 628 O O . LYS A 1 76 ? 35.234 11.265 3.950 1.00 35.63 76 LYS A O 1
ATOM 634 N N . VAL A 1 77 ? 34.239 9.330 4.555 1.00 37.87 77 VAL A N 1
ATOM 635 C CA . VAL A 1 77 ? 35.235 8.958 5.553 1.00 40.28 77 VAL A CA 1
ATOM 636 C C . VAL A 1 77 ? 36.048 7.742 5.110 1.00 42.57 77 VAL A C 1
ATOM 637 O O . VAL A 1 77 ? 37.279 7.780 5.104 1.00 42.93 77 VAL A O 1
ATOM 641 N N . PHE A 1 78 ? 35.358 6.664 4.749 1.00 43.77 78 PHE A N 1
ATOM 642 C CA . PHE A 1 78 ? 36.029 5.446 4.305 1.00 45.59 78 PHE A CA 1
ATOM 643 C C . PHE A 1 78 ? 36.103 5.401 2.783 1.00 47.22 78 PHE A C 1
ATOM 644 O O . PHE A 1 78 ? 35.726 4.361 2.204 1.00 49.37 78 PHE A O 1
ATOM 653 N N . ASP B 1 3 ? 33.750 -0.491 -7.236 1.00 30.45 3 ASP B N 1
ATOM 654 C CA . ASP B 1 3 ? 34.094 -1.510 -6.205 1.00 27.67 3 ASP B CA 1
ATOM 655 C C . ASP B 1 3 ? 34.221 -0.830 -4.844 1.00 27.69 3 ASP B C 1
ATOM 656 O O . ASP B 1 3 ? 34.789 -1.388 -3.899 1.00 25.18 3 ASP B O 1
ATOM 661 N N . ASP B 1 4 ? 33.676 0.379 -4.753 1.00 26.80 4 ASP B N 1
ATOM 662 C CA . ASP B 1 4 ? 33.727 1.156 -3.522 1.00 25.48 4 ASP B CA 1
ATOM 663 C C . ASP B 1 4 ? 33.162 0.417 -2.314 1.00 22.93 4 ASP B C 1
ATOM 664 O O . ASP B 1 4 ? 33.707 0.517 -1.220 1.00 23.71 4 ASP B O 1
ATOM 669 N N A MET B 1 5 ? 32.066 -0.311 -2.512 0.50 21.85 5 MET B N 1
ATOM 670 N N B MET B 1 5 ? 32.079 -0.324 -2.524 0.50 21.72 5 MET B N 1
ATOM 671 C CA A MET B 1 5 ? 31.444 -1.068 -1.427 0.50 21.21 5 MET B CA 1
ATOM 672 C CA B MET B 1 5 ? 31.442 -1.073 -1.448 0.50 20.95 5 MET B CA 1
ATOM 673 C C A MET B 1 5 ? 32.406 -2.103 -0.852 0.50 18.75 5 MET B C 1
ATOM 674 C C B MET B 1 5 ? 32.392 -2.107 -0.858 0.50 18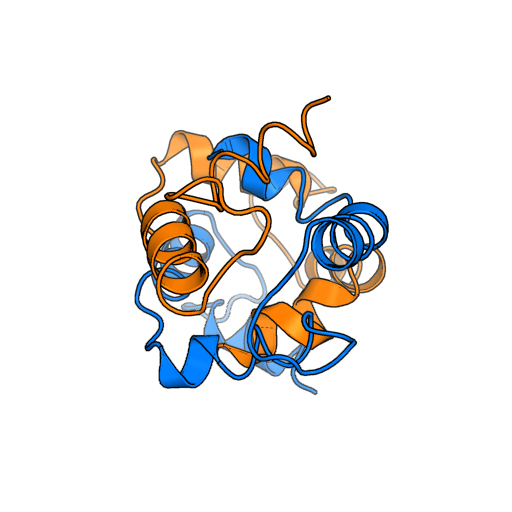.60 5 MET B C 1
ATOM 675 O O A MET B 1 5 ? 32.546 -2.225 0.365 0.50 16.29 5 MET B O 1
ATOM 676 O O B MET B 1 5 ? 32.509 -2.234 0.361 0.50 16.19 5 MET B O 1
ATOM 685 N N . GLU B 1 6 ? 33.062 -2.850 -1.731 1.00 15.51 6 GLU B N 1
ATOM 686 C CA . GLU B 1 6 ? 34.009 -3.871 -1.298 1.00 14.00 6 GLU B CA 1
ATOM 687 C C . GLU B 1 6 ? 35.184 -3.217 -0.572 1.00 11.76 6 GLU B C 1
ATOM 688 O O . GLU B 1 6 ? 35.698 -3.757 0.407 1.00 11.90 6 GLU B O 1
ATOM 694 N N . ARG B 1 7 ? 35.598 -2.049 -1.052 1.00 12.96 7 ARG B N 1
ATOM 695 C CA . ARG B 1 7 ? 36.702 -1.325 -0.435 1.00 13.90 7 ARG B CA 1
ATOM 696 C C . ARG B 1 7 ? 36.303 -0.836 0.955 1.00 14.70 7 ARG B C 1
ATOM 697 O O . ARG B 1 7 ? 37.109 -0.857 1.881 1.00 14.14 7 ARG B O 1
ATOM 705 N N . ILE B 1 8 ? 35.063 -0.376 1.095 1.00 14.43 8 ILE B N 1
ATOM 706 C CA . ILE B 1 8 ? 34.596 0.089 2.399 1.00 13.69 8 ILE B CA 1
ATOM 707 C C . ILE B 1 8 ? 34.565 -1.109 3.345 1.00 12.93 8 ILE B C 1
ATOM 708 O O . ILE B 1 8 ? 35.008 -1.020 4.488 1.00 12.39 8 ILE B O 1
ATOM 713 N N . PHE B 1 9 ? 34.043 -2.234 2.864 1.00 11.91 9 PHE B N 1
ATOM 714 C CA . PHE B 1 9 ? 33.984 -3.442 3.683 1.00 13.01 9 PHE B CA 1
ATOM 715 C C . PHE B 1 9 ? 35.377 -3.786 4.199 1.00 12.66 9 PHE B C 1
ATOM 716 O O . PHE B 1 9 ? 35.555 -4.107 5.374 1.00 12.45 9 PHE B O 1
ATOM 724 N N A LYS B 1 10 ? 36.358 -3.720 3.305 0.50 12.91 10 LYS B N 1
ATOM 725 N N B LYS B 1 10 ? 36.367 -3.729 3.313 0.50 13.01 10 LYS B N 1
ATOM 726 C CA A LYS B 1 10 ? 37.742 -4.015 3.653 0.50 14.17 10 LYS B CA 1
ATOM 727 C CA B LYS B 1 10 ? 37.738 -4.048 3.697 0.50 14.25 10 LYS B CA 1
ATOM 728 C C A LYS B 1 10 ? 38.263 -3.091 4.745 0.50 14.95 10 LYS B C 1
ATOM 729 C C B LYS B 1 10 ? 38.254 -3.097 4.771 0.50 15.06 10 LYS B C 1
ATOM 730 O O A LYS B 1 10 ? 39.081 -3.497 5.570 0.50 16.23 10 LYS B O 1
ATOM 731 O O B LYS B 1 10 ? 39.066 -3.488 5.610 0.50 16.31 10 LYS B O 1
ATOM 742 N N . ARG B 1 11 ? 37.789 -1.850 4.748 1.00 15.02 11 ARG B N 1
ATOM 743 C CA . ARG B 1 11 ? 38.213 -0.874 5.752 1.00 17.44 11 ARG B CA 1
ATOM 744 C C . ARG B 1 11 ? 37.642 -1.270 7.120 1.00 17.75 11 ARG B C 1
ATOM 745 O O . ARG B 1 11 ? 38.285 -1.066 8.151 1.00 18.92 11 ARG B O 1
ATOM 753 N N . PHE B 1 12 ? 36.437 -1.837 7.119 1.00 15.31 12 PHE B N 1
ATOM 754 C CA . PHE B 1 12 ? 35.782 -2.278 8.353 1.00 15.43 12 PHE B CA 1
ATOM 755 C C . PHE B 1 12 ? 36.369 -3.590 8.865 1.00 15.89 12 PHE B C 1
ATOM 756 O O . PHE B 1 12 ? 36.589 -3.762 10.065 1.00 14.77 12 PHE B O 1
ATOM 764 N N . ASP B 1 13 ? 36.613 -4.515 7.942 1.00 15.45 13 ASP B N 1
ATOM 765 C CA . ASP B 1 13 ? 37.139 -5.836 8.276 1.00 14.84 13 ASP B CA 1
ATOM 766 C C . ASP B 1 13 ? 38.649 -5.825 8.498 1.00 17.07 13 ASP B C 1
ATOM 767 O O . ASP B 1 13 ? 39.418 -6.288 7.657 1.00 17.39 13 ASP B O 1
ATOM 772 N N . THR B 1 14 ? 39.039 -5.309 9.660 1.00 17.04 14 THR B N 1
ATOM 773 C CA . THR B 1 14 ? 40.431 -5.167 10.087 1.00 21.10 14 THR B CA 1
ATOM 774 C C . THR B 1 14 ? 41.345 -6.370 9.870 1.00 20.90 14 THR B C 1
ATOM 775 O O . THR B 1 14 ? 42.433 -6.230 9.316 1.00 20.13 14 THR B O 1
ATOM 779 N N . ASN B 1 15 ? 40.921 -7.545 10.324 1.00 23.83 15 ASN B N 1
ATOM 780 C CA . ASN B 1 15 ? 41.753 -8.736 10.178 1.00 24.12 15 ASN B CA 1
ATOM 781 C C . ASN B 1 15 ? 41.517 -9.472 8.863 1.00 24.55 15 ASN B C 1
ATOM 782 O O . ASN B 1 15 ? 42.098 -10.531 8.619 1.00 25.86 15 ASN B O 1
ATOM 787 N N . GLY B 1 16 ? 40.665 -8.900 8.019 1.00 23.47 16 GLY B N 1
ATOM 788 C CA . GLY B 1 16 ? 40.372 -9.487 6.724 1.00 23.01 16 GLY B CA 1
ATOM 789 C C . GLY B 1 16 ? 39.904 -10.929 6.701 1.00 21.82 16 GLY B C 1
ATOM 790 O O . GLY B 1 16 ? 40.205 -11.656 5.751 1.00 21.24 16 GLY B O 1
ATOM 791 N N . ASP B 1 17 ? 39.164 -11.354 7.721 1.00 21.13 17 ASP B N 1
ATOM 792 C CA . ASP B 1 17 ? 38.678 -12.729 7.756 1.00 20.56 17 ASP B CA 1
ATOM 793 C C . ASP B 1 17 ? 37.298 -12.890 7.108 1.00 20.31 17 ASP B C 1
ATOM 794 O O . ASP B 1 17 ? 36.677 -13.949 7.190 1.00 21.28 17 ASP B O 1
ATOM 799 N N . GLY B 1 18 ? 36.824 -11.834 6.454 1.00 20.17 18 GLY B N 1
ATOM 800 C CA . GLY B 1 18 ? 35.544 -11.909 5.769 1.00 18.39 18 GLY B CA 1
ATOM 801 C C . GLY B 1 18 ? 34.307 -11.550 6.563 1.00 18.45 18 GLY B C 1
ATOM 802 O O . GLY B 1 18 ? 33.191 -11.607 6.046 1.00 20.35 18 GLY B O 1
ATOM 803 N N A LYS B 1 19 ? 34.490 -11.185 7.826 0.50 18.51 19 LYS B N 1
ATOM 804 N N B LYS B 1 19 ? 34.495 -11.181 7.823 0.50 18.70 19 LYS B N 1
ATOM 805 C CA A LYS B 1 19 ? 33.358 -10.810 8.659 0.50 19.19 19 LYS B CA 1
ATOM 806 C CA B LYS B 1 19 ? 33.371 -10.811 8.671 0.50 19.53 19 LYS B CA 1
ATOM 807 C C A LYS B 1 19 ? 33.700 -9.631 9.555 0.50 17.96 19 LYS B C 1
ATOM 808 C C B LYS B 1 19 ? 33.708 -9.620 9.548 0.50 18.12 19 LYS B C 1
ATOM 809 O O A LYS B 1 19 ? 34.836 -9.488 10.004 0.50 16.65 19 LYS B O 1
ATOM 810 O O B LYS B 1 19 ? 34.849 -9.455 9.978 0.50 16.63 19 LYS B O 1
ATOM 821 N N . ILE B 1 20 ? 32.709 -8.779 9.794 1.00 16.17 20 ILE B N 1
ATOM 822 C CA . ILE B 1 20 ? 32.892 -7.606 10.628 1.00 14.54 20 ILE B CA 1
ATOM 823 C C . ILE B 1 20 ? 32.401 -7.949 12.030 1.00 15.03 20 ILE B C 1
ATOM 824 O O . ILE B 1 20 ? 31.224 -8.262 12.232 1.00 13.48 20 ILE B O 1
ATOM 829 N N . SER B 1 21 ? 33.319 -7.890 12.987 1.00 12.92 21 SER B N 1
ATOM 830 C CA . SER B 1 21 ? 33.019 -8.207 14.373 1.00 12.71 21 SER B CA 1
ATOM 831 C C . SER B 1 21 ? 32.524 -6.985 15.131 1.00 11.30 21 SER B C 1
ATOM 832 O O . SER B 1 21 ? 32.485 -5.875 14.592 1.00 11.28 21 SER B O 1
ATOM 835 N N . LEU B 1 22 ? 32.161 -7.198 16.391 1.00 9.93 22 LEU B N 1
ATOM 836 C CA . LEU B 1 22 ? 31.670 -6.120 17.240 1.00 12.00 22 LEU B CA 1
ATOM 837 C C . LEU B 1 22 ? 32.767 -5.092 17.468 1.00 12.83 22 LEU B C 1
ATOM 838 O O . LEU B 1 22 ? 32.531 -3.883 17.383 1.00 10.91 22 LEU B O 1
ATOM 843 N N A SER B 1 23 ? 33.971 -5.574 17.767 0.50 12.30 23 SER B N 1
ATOM 844 N N B SER B 1 23 ? 33.973 -5.568 17.761 0.50 13.13 23 SER B N 1
ATOM 845 C CA A SER B 1 23 ? 35.098 -4.679 17.998 0.50 11.91 23 SER B CA 1
ATOM 846 C CA B SER B 1 23 ? 35.093 -4.666 17.982 0.50 13.39 23 SER B CA 1
ATOM 847 C C A SER B 1 23 ? 35.453 -3.921 16.720 0.50 12.14 23 SER B C 1
ATOM 848 C C B SER B 1 23 ? 35.400 -3.897 16.707 0.50 12.93 23 SER B C 1
ATOM 849 O O A SER B 1 23 ? 35.806 -2.745 16.768 0.50 12.18 23 SER B O 1
ATOM 850 O O B SER B 1 23 ? 35.672 -2.700 16.744 0.50 12.53 23 SER B O 1
ATOM 855 N N . GLU B 1 24 ? 35.353 -4.591 15.575 1.00 13.03 24 GLU B N 1
ATOM 856 C CA . GLU B 1 24 ? 35.649 -3.948 14.296 1.00 11.74 24 GLU B CA 1
ATOM 857 C C . GLU B 1 24 ? 34.603 -2.894 13.950 1.00 12.26 24 GLU B C 1
ATOM 858 O O . GLU B 1 24 ? 34.946 -1.816 13.465 1.00 13.84 24 GLU B O 1
ATOM 864 N N . LEU B 1 25 ? 33.330 -3.190 14.205 1.00 13.32 25 LEU B N 1
ATOM 865 C CA . LEU B 1 25 ? 32.271 -2.229 13.909 1.00 14.14 25 LEU B CA 1
ATOM 866 C C . LEU B 1 25 ? 32.414 -1.012 14.815 1.00 14.56 25 LEU B C 1
ATOM 867 O O . LEU B 1 25 ? 32.333 0.128 14.359 1.00 14.79 25 LEU B O 1
ATOM 872 N N . THR B 1 26 ? 32.632 -1.265 16.100 1.00 14.87 26 THR B N 1
ATOM 873 C CA . THR B 1 26 ? 32.793 -0.199 17.075 1.00 14.90 26 THR B CA 1
ATOM 874 C C . THR B 1 26 ? 33.969 0.691 16.692 1.00 15.98 26 THR B C 1
ATOM 875 O O . THR B 1 26 ? 33.865 1.920 16.723 1.00 15.58 26 THR B O 1
ATOM 879 N N . ASP B 1 27 ? 35.088 0.070 16.328 1.00 15.04 27 ASP B N 1
ATOM 880 C CA . ASP B 1 27 ? 36.270 0.828 15.941 1.00 16.90 27 ASP B CA 1
ATOM 881 C C . ASP B 1 27 ? 36.025 1.657 14.687 1.00 17.51 27 ASP B C 1
ATOM 882 O O . ASP B 1 27 ? 36.543 2.766 14.568 1.00 19.02 27 ASP B O 1
ATOM 887 N N . ALA B 1 28 ? 35.230 1.131 13.757 1.00 17.70 28 ALA B N 1
ATOM 888 C CA . ALA B 1 28 ? 34.932 1.866 12.533 1.00 18.32 28 ALA B CA 1
ATOM 889 C C . ALA B 1 28 ? 34.054 3.076 12.855 1.00 18.78 28 ALA B C 1
ATOM 890 O O . ALA B 1 28 ? 34.237 4.149 12.286 1.00 19.54 28 ALA B O 1
ATOM 892 N N . LEU B 1 29 ? 33.103 2.902 13.770 1.00 18.48 29 LEU B N 1
ATOM 893 C CA . LEU B 1 29 ? 32.225 3.998 14.166 1.00 17.87 29 LEU B CA 1
ATOM 894 C C . LEU B 1 29 ? 33.030 5.099 14.845 1.00 18.62 29 LEU B C 1
ATOM 895 O O . LEU B 1 29 ? 32.740 6.285 14.678 1.00 17.40 29 LEU B O 1
ATOM 900 N N . ARG B 1 30 ? 34.042 4.696 15.610 1.00 18.89 30 ARG B N 1
ATOM 901 C CA . ARG B 1 30 ? 34.912 5.639 16.307 1.00 21.92 30 ARG B CA 1
ATOM 902 C C . ARG B 1 30 ? 35.550 6.590 15.293 1.00 22.01 30 ARG B C 1
ATOM 903 O O . ARG B 1 30 ? 35.748 7.772 15.573 1.00 23.65 30 ARG B O 1
ATOM 911 N N . THR B 1 31 ? 35.870 6.064 14.115 1.00 20.21 31 THR B N 1
ATOM 912 C CA . THR B 1 31 ? 36.486 6.866 13.059 1.00 23.27 31 THR B CA 1
ATOM 913 C C . THR B 1 31 ? 35.482 7.857 12.480 1.00 25.83 31 THR B C 1
ATOM 914 O O . THR B 1 31 ? 35.811 9.019 12.228 1.00 24.70 31 THR B O 1
ATOM 918 N N . LEU B 1 32 ? 34.256 7.387 12.275 1.00 27.73 32 LEU B N 1
ATOM 919 C CA . LEU B 1 32 ? 33.188 8.215 11.730 1.00 30.36 32 LEU B CA 1
ATOM 920 C C . LEU B 1 32 ? 32.888 9.407 12.628 1.00 31.13 32 LEU B C 1
ATOM 921 O O . LEU B 1 32 ? 32.417 10.444 12.160 1.00 33.61 32 LEU B O 1
ATOM 926 N N . GLY B 1 33 ? 33.164 9.256 13.917 1.00 30.58 33 GLY B N 1
ATOM 927 C CA . GLY B 1 33 ? 32.907 10.335 14.852 1.00 32.81 33 GLY B CA 1
ATOM 928 C C . GLY B 1 33 ? 34.074 11.289 15.023 1.00 32.87 33 GLY B C 1
ATOM 929 O O . GLY B 1 33 ? 33.994 12.234 15.808 1.00 35.67 33 GLY B O 1
ATOM 930 N N . SER B 1 34 ? 35.157 11.045 14.292 1.00 32.37 34 SER B N 1
ATOM 931 C CA . SER B 1 34 ? 36.352 11.887 14.368 1.00 30.40 34 SER B CA 1
ATOM 932 C C . SER B 1 34 ? 36.574 12.588 13.028 1.00 28.51 34 SER B C 1
ATOM 933 O O . SER B 1 34 ? 37.704 12.900 12.652 1.00 27.55 34 SER B O 1
ATOM 936 N N . THR B 1 35 ? 35.483 12.833 12.318 1.00 25.56 35 THR B N 1
ATOM 937 C CA . THR B 1 35 ? 35.541 13.470 11.011 1.00 25.06 35 THR B CA 1
ATOM 938 C C . THR B 1 35 ? 35.938 14.939 11.041 1.00 22.45 35 THR B C 1
ATOM 939 O O . THR B 1 35 ? 35.694 15.648 12.019 1.00 23.90 35 THR B O 1
ATOM 943 N N . SER B 1 36 ? 36.548 15.382 9.947 1.00 19.19 36 SER B N 1
ATOM 944 C CA . SER B 1 36 ? 36.993 16.764 9.796 1.00 16.28 36 SER B CA 1
ATOM 945 C C . SER B 1 36 ? 35.802 17.636 9.448 1.00 14.70 36 SER B C 1
ATOM 946 O O . SER B 1 36 ? 34.775 17.136 8.995 1.00 15.66 36 SER B O 1
ATOM 949 N N . ALA B 1 37 ? 35.951 18.944 9.642 1.00 13.47 37 ALA B N 1
ATOM 950 C CA . ALA B 1 37 ? 34.881 19.883 9.336 1.00 12.84 37 ALA B CA 1
ATOM 951 C C . ALA B 1 37 ? 34.413 19.740 7.892 1.00 12.92 37 ALA B C 1
ATOM 952 O O . ALA B 1 37 ? 33.213 19.769 7.619 1.00 13.51 37 ALA B O 1
ATOM 954 N N . ASP B 1 38 ? 35.350 19.590 6.961 1.00 12.42 38 ASP B N 1
ATOM 955 C CA . ASP B 1 38 ? 34.968 19.447 5.561 1.00 11.63 38 ASP B CA 1
ATOM 956 C C . ASP B 1 38 ? 34.222 18.150 5.256 1.00 11.62 38 ASP B C 1
ATOM 957 O O . ASP B 1 38 ? 33.368 18.122 4.366 1.00 13.90 38 ASP B O 1
ATOM 962 N N . GLU B 1 39 ? 34.540 17.073 5.971 1.00 10.39 39 GLU B N 1
ATOM 963 C CA . GLU B 1 39 ? 33.837 15.812 5.749 1.00 11.81 39 GLU B CA 1
ATOM 964 C C . GLU B 1 39 ? 32.395 15.9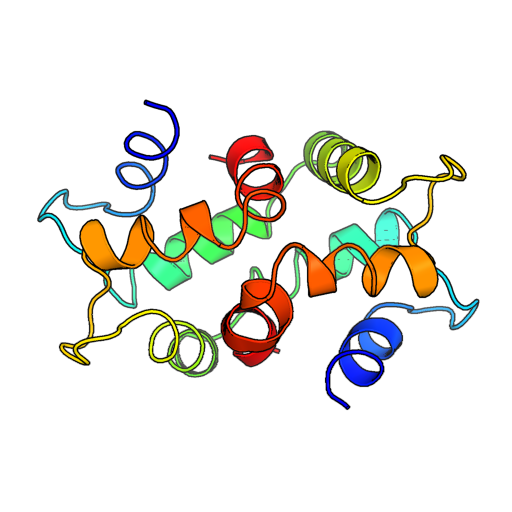76 6.238 1.00 9.71 39 GLU B C 1
ATOM 965 O O . GLU B 1 39 ? 31.464 15.422 5.649 1.00 11.20 39 GLU B O 1
ATOM 971 N N . VAL B 1 40 ? 32.209 16.746 7.307 1.00 11.39 40 VAL B N 1
ATOM 972 C CA . VAL B 1 40 ? 30.865 16.979 7.827 1.00 9.99 40 VAL B CA 1
ATOM 973 C C . VAL B 1 40 ? 30.100 17.830 6.816 1.00 12.56 40 VAL B C 1
ATOM 974 O O . VAL B 1 40 ? 28.913 17.608 6.578 1.00 12.49 40 VAL B O 1
ATOM 978 N N . GLN B 1 41 ? 30.782 18.802 6.216 1.00 10.36 41 GLN B N 1
ATOM 979 C CA . GLN B 1 41 ? 30.136 19.655 5.225 1.00 10.76 41 GLN B CA 1
ATOM 980 C C . GLN B 1 41 ? 29.674 18.829 4.035 1.00 9.22 41 GLN B C 1
ATOM 981 O O . GLN B 1 41 ? 28.604 19.071 3.476 1.00 9.86 41 GLN B O 1
ATOM 987 N N . ARG B 1 42 ? 30.483 17.847 3.651 1.00 9.57 42 ARG B N 1
ATOM 988 C CA . ARG B 1 42 ? 30.149 16.980 2.531 1.00 12.22 42 ARG B CA 1
ATOM 989 C C . ARG B 1 42 ? 28.911 16.154 2.857 1.00 11.47 42 ARG B C 1
ATOM 990 O O . ARG B 1 42 ? 28.064 15.920 1.992 1.00 13.49 42 ARG B O 1
ATOM 998 N N . MET B 1 43 ? 28.802 15.719 4.109 1.00 11.85 43 MET B N 1
ATOM 999 C CA . MET B 1 43 ? 27.631 14.959 4.528 1.00 11.82 43 MET B CA 1
ATOM 1000 C C . MET B 1 43 ? 26.411 15.879 4.521 1.00 10.47 43 MET B C 1
ATOM 1001 O O . MET B 1 43 ? 25.317 15.478 4.116 1.00 13.16 43 MET B O 1
ATOM 1006 N N . MET B 1 44 ? 26.597 17.117 4.967 1.00 11.58 44 MET B N 1
ATOM 1007 C CA . MET B 1 44 ? 25.500 18.079 4.973 1.00 10.26 44 MET B CA 1
ATOM 1008 C C . MET B 1 44 ? 24.979 18.286 3.547 1.00 10.22 44 MET B C 1
ATOM 1009 O O . MET B 1 44 ? 23.777 18.295 3.317 1.00 9.76 44 MET B O 1
ATOM 1014 N N . ALA B 1 45 ? 25.888 18.441 2.590 1.00 10.91 45 ALA B N 1
ATOM 1015 C CA . ALA B 1 45 ? 25.494 18.660 1.197 1.00 14.20 45 ALA B CA 1
ATOM 1016 C C . ALA B 1 45 ? 24.620 17.539 0.649 1.00 14.95 45 ALA B C 1
ATOM 1017 O O . ALA B 1 45 ? 23.738 17.770 -0.178 1.00 15.72 45 ALA B O 1
ATOM 1019 N N . GLU B 1 46 ? 24.863 16.322 1.116 1.00 13.93 46 GLU B N 1
ATOM 1020 C CA . GLU B 1 46 ? 24.115 15.164 0.656 1.00 17.09 46 GLU B CA 1
ATOM 1021 C C . GLU B 1 46 ? 22.657 15.153 1.116 1.00 16.71 46 GLU B C 1
ATOM 1022 O O . GLU B 1 46 ? 21.770 14.717 0.378 1.00 17.74 46 GLU B O 1
ATOM 1028 N N . ILE B 1 47 ? 22.406 15.647 2.323 1.00 13.91 47 ILE B N 1
ATOM 1029 C CA . ILE B 1 47 ? 21.052 15.645 2.867 1.00 12.65 47 ILE B CA 1
ATOM 1030 C C . ILE B 1 47 ? 20.310 16.980 2.739 1.00 12.19 47 ILE B C 1
ATOM 1031 O O . ILE B 1 47 ? 19.081 17.007 2.706 1.00 12.28 47 ILE B O 1
ATOM 1036 N N . ASP B 1 48 ? 21.053 18.078 2.657 1.00 10.90 48 ASP B N 1
ATOM 1037 C CA . ASP B 1 48 ? 20.461 19.413 2.536 1.00 12.23 48 ASP B CA 1
ATOM 1038 C C . ASP B 1 48 ? 19.985 19.659 1.099 1.00 12.66 48 ASP B C 1
ATOM 1039 O O . ASP B 1 48 ? 20.640 20.355 0.320 1.00 14.13 48 ASP B O 1
ATOM 1044 N N . THR B 1 49 ? 18.833 19.097 0.754 1.00 11.75 49 THR B N 1
ATOM 1045 C CA . THR B 1 49 ? 18.306 19.240 -0.602 1.00 15.21 49 THR B CA 1
ATOM 1046 C C . THR B 1 49 ? 17.837 20.642 -1.001 1.00 16.00 49 THR B C 1
ATOM 1047 O O . THR B 1 49 ? 17.892 20.987 -2.183 1.00 16.51 49 THR B O 1
ATOM 1051 N N . ASP B 1 50 ? 17.372 21.455 -0.053 1.00 14.34 50 ASP B N 1
ATOM 1052 C CA . ASP B 1 50 ? 16.937 22.802 -0.427 1.00 15.18 50 ASP B CA 1
ATOM 1053 C C . ASP B 1 50 ? 18.074 23.817 -0.357 1.00 16.09 50 ASP B C 1
ATOM 1054 O O . ASP B 1 50 ? 17.880 25.011 -0.594 1.00 16.51 50 ASP B O 1
ATOM 1059 N N . GLY B 1 51 ? 19.267 23.322 -0.037 1.00 15.38 51 GLY B N 1
ATOM 1060 C CA . GLY B 1 51 ? 20.457 24.155 0.013 1.00 16.05 51 GLY B CA 1
ATOM 1061 C C . GLY B 1 51 ? 20.575 25.328 0.971 1.00 15.94 51 GLY B C 1
ATOM 1062 O O . GLY B 1 51 ? 21.364 26.240 0.704 1.00 16.43 51 GLY B O 1
ATOM 1063 N N . ASP B 1 52 ? 19.844 25.328 2.083 1.00 14.34 52 ASP B N 1
ATOM 1064 C CA . ASP B 1 52 ? 19.957 26.451 3.011 1.00 15.26 52 ASP B CA 1
ATOM 1065 C C . ASP B 1 52 ? 21.052 26.271 4.061 1.00 15.08 52 ASP B C 1
ATOM 1066 O O . ASP B 1 52 ? 21.245 27.136 4.915 1.00 16.03 52 ASP B O 1
ATOM 1071 N N . GLY B 1 53 ? 21.778 25.157 3.989 1.00 12.98 53 GLY B N 1
ATOM 1072 C CA . GLY B 1 53 ? 22.860 24.922 4.933 1.00 13.04 53 GLY B CA 1
ATOM 1073 C C . GLY B 1 53 ? 22.476 24.205 6.215 1.00 13.24 53 GLY B C 1
ATOM 1074 O O . GLY B 1 53 ? 23.318 24.005 7.095 1.00 13.82 53 GLY B O 1
ATOM 1075 N N . PHE B 1 54 ? 21.208 23.827 6.328 1.00 11.10 54 PHE B N 1
ATOM 1076 C CA . PHE B 1 54 ? 20.719 23.120 7.506 1.00 11.24 54 PHE B CA 1
ATOM 1077 C C . PHE B 1 54 ? 19.890 21.924 7.067 1.00 10.92 54 PHE B C 1
ATOM 1078 O O . PHE B 1 54 ? 19.477 21.830 5.911 1.00 9.62 54 PHE B O 1
ATOM 1086 N N . ILE B 1 55 ? 19.643 21.009 7.996 1.00 8.61 55 ILE B N 1
ATOM 1087 C CA . ILE B 1 55 ? 18.805 19.858 7.696 1.00 10.55 55 ILE B CA 1
ATOM 1088 C C . ILE B 1 55 ? 17.469 20.091 8.400 1.00 11.88 55 ILE B C 1
ATOM 1089 O O . ILE B 1 55 ? 17.417 20.081 9.631 1.00 10.48 55 ILE B O 1
ATOM 1094 N N . ASP B 1 56 ? 16.392 20.336 7.655 1.00 9.98 56 ASP B N 1
ATOM 1095 C CA . ASP B 1 56 ? 15.117 20.509 8.343 1.00 10.66 56 ASP B CA 1
ATOM 1096 C C . ASP B 1 56 ? 14.429 19.151 8.461 1.00 11.19 56 ASP B C 1
ATOM 1097 O O . ASP B 1 56 ? 14.936 18.145 7.958 1.00 10.63 56 ASP B O 1
ATOM 1102 N N . PHE B 1 57 ? 13.286 19.112 9.134 1.00 11.81 57 PHE B N 1
ATOM 1103 C CA . PHE B 1 57 ? 12.599 17.846 9.337 1.00 11.81 57 PHE B CA 1
ATOM 1104 C C . PHE B 1 57 ? 12.155 17.185 8.035 1.00 10.40 57 PHE B C 1
ATOM 1105 O O . PHE B 1 57 ? 12.212 15.965 7.919 1.00 10.75 57 PHE B O 1
ATOM 1113 N N . ASN B 1 58 ? 11.724 17.974 7.053 1.00 10.96 58 ASN B N 1
ATOM 1114 C CA . ASN B 1 58 ? 11.317 17.396 5.774 1.00 12.09 58 ASN B CA 1
ATOM 1115 C C . ASN B 1 58 ? 12.490 16.642 5.160 1.00 10.69 58 ASN B C 1
ATOM 1116 O O . ASN B 1 58 ? 12.344 15.516 4.688 1.00 11.05 58 ASN B O 1
ATOM 1121 N N . GLU B 1 59 ? 13.655 17.279 5.164 1.00 10.58 59 GLU B N 1
ATOM 1122 C CA . GLU B 1 59 ? 14.849 16.671 4.594 1.00 9.16 59 GLU B CA 1
ATOM 1123 C C . GLU B 1 59 ? 15.275 15.439 5.380 1.00 10.26 59 GLU B C 1
ATOM 1124 O O . GLU B 1 59 ? 15.721 14.456 4.792 1.00 9.41 59 GLU B O 1
ATOM 1130 N N . PHE B 1 60 ? 15.121 15.483 6.701 1.00 9.48 60 PHE B N 1
ATOM 1131 C CA . PHE B 1 60 ? 15.486 14.338 7.529 1.00 11.36 60 PHE B CA 1
ATOM 1132 C C . PHE B 1 60 ? 14.572 13.153 7.211 1.00 11.05 60 PHE B C 1
ATOM 1133 O O . PHE B 1 60 ? 15.036 12.028 7.054 1.00 10.95 60 PHE B O 1
ATOM 1141 N N . ILE B 1 61 ? 13.273 13.415 7.108 1.00 11.58 61 ILE B N 1
ATOM 1142 C CA . ILE B 1 61 ? 12.307 12.368 6.789 1.00 12.83 61 ILE B CA 1
ATOM 1143 C C . ILE B 1 61 ? 12.604 11.759 5.419 1.00 12.23 61 ILE B C 1
ATOM 1144 O O . ILE B 1 61 ? 12.600 10.535 5.258 1.00 13.61 61 ILE B O 1
ATOM 1149 N N A SER B 1 62 ? 12.854 12.614 4.434 0.50 12.30 62 SER B N 1
ATOM 1150 N N B SER B 1 62 ? 12.859 12.617 4.436 0.50 12.78 62 SER B N 1
ATOM 1151 C CA A SER B 1 62 ? 13.153 12.154 3.084 0.50 12.94 62 SER B CA 1
ATOM 1152 C CA B SER B 1 62 ? 13.161 12.164 3.084 0.50 13.82 62 SER B CA 1
ATOM 1153 C C A SER B 1 62 ? 14.375 11.241 3.088 0.50 13.22 62 SER B C 1
ATOM 1154 C C B SER B 1 62 ? 14.377 11.246 3.086 0.50 13.70 62 SER B C 1
ATOM 1155 O O A SER B 1 62 ? 14.380 10.189 2.449 0.50 13.29 62 SER B O 1
ATOM 1156 O O B SER B 1 62 ? 14.380 10.195 2.442 0.50 13.70 62 SER B O 1
ATOM 1161 N N . PHE B 1 63 ? 15.409 11.650 3.817 1.00 12.23 63 PHE B N 1
ATOM 1162 C CA . PHE B 1 63 ? 16.632 10.867 3.903 1.00 12.74 63 PHE B CA 1
ATOM 1163 C C . PHE B 1 63 ? 16.340 9.520 4.567 1.00 13.38 63 PHE B C 1
ATOM 1164 O O . PHE B 1 63 ? 16.833 8.482 4.129 1.00 13.82 63 PHE B O 1
ATOM 1172 N N . CYS B 1 64 ? 15.534 9.541 5.625 1.00 13.28 64 CYS B N 1
ATOM 1173 C CA . CYS B 1 64 ? 15.180 8.313 6.319 1.00 13.70 64 CYS B CA 1
ATOM 1174 C C . CYS B 1 64 ? 14.396 7.379 5.401 1.00 14.54 64 CYS B C 1
ATOM 1175 O O . CYS B 1 64 ? 14.629 6.171 5.397 1.00 15.47 64 CYS B O 1
ATOM 1178 N N . ASN B 1 65 ? 13.470 7.933 4.620 1.00 15.80 65 ASN B N 1
ATOM 1179 C CA . ASN B 1 65 ? 12.683 7.102 3.710 1.00 17.93 65 ASN B CA 1
ATOM 1180 C C . ASN B 1 65 ? 13.567 6.441 2.653 1.00 17.26 65 ASN B C 1
ATOM 1181 O O . ASN B 1 65 ? 13.298 5.320 2.229 1.00 19.18 65 ASN B O 1
ATOM 1186 N N . ALA B 1 66 ? 14.620 7.134 2.229 1.00 16.24 66 ALA B N 1
ATOM 1187 C CA . ALA B 1 66 ? 15.528 6.591 1.219 1.00 16.39 66 ALA B CA 1
ATOM 1188 C C . ALA B 1 66 ? 16.574 5.666 1.840 1.00 16.35 66 ALA B C 1
ATOM 1189 O O . ALA B 1 66 ? 17.209 4.872 1.144 1.00 16.60 66 ALA B O 1
ATOM 1191 N N . ASN B 1 67 ? 16.737 5.772 3.155 1.00 15.43 67 ASN B N 1
ATOM 1192 C CA . ASN B 1 67 ? 17.713 4.972 3.897 1.00 14.38 67 ASN B CA 1
ATOM 1193 C C . ASN B 1 67 ? 17.060 4.401 5.150 1.00 14.19 67 ASN B C 1
ATOM 1194 O O . ASN B 1 67 ? 17.299 4.878 6.261 1.00 14.75 67 ASN B O 1
ATOM 1199 N N . PRO B 1 68 ? 16.224 3.365 4.986 1.00 13.89 68 PRO B N 1
ATOM 1200 C CA . PRO B 1 68 ? 15.527 2.728 6.104 1.00 15.19 68 PRO B CA 1
ATOM 1201 C C . PRO B 1 68 ? 16.447 2.229 7.211 1.00 14.26 68 PRO B C 1
ATOM 1202 O O . PRO B 1 68 ? 16.024 2.076 8.353 1.00 13.46 68 PRO B O 1
ATOM 1206 N N . GLY B 1 69 ? 17.706 1.986 6.861 1.00 15.13 69 GLY B N 1
ATOM 1207 C CA . GLY B 1 69 ? 18.669 1.502 7.833 1.00 15.00 69 GLY B CA 1
ATOM 1208 C C . GLY B 1 69 ? 19.069 2.543 8.857 1.00 16.33 69 GLY B C 1
ATOM 1209 O O . GLY B 1 69 ? 19.604 2.205 9.911 1.00 16.23 69 GLY B O 1
ATOM 1210 N N . LEU B 1 70 ? 18.819 3.814 8.562 1.00 16.75 70 LEU B N 1
ATOM 1211 C CA . LEU B 1 70 ? 19.182 4.862 9.504 1.00 17.97 70 LEU B CA 1
ATOM 1212 C C . LEU B 1 70 ? 18.386 4.728 10.794 1.00 18.25 70 LEU B C 1
ATOM 1213 O O . LEU B 1 70 ? 18.952 4.759 11.887 1.00 19.72 70 LEU B O 1
ATOM 1218 N N . MET B 1 71 ? 17.073 4.569 10.666 1.00 18.89 71 MET B N 1
ATOM 1219 C CA . MET B 1 71 ? 16.212 4.439 11.835 1.00 19.03 71 MET B CA 1
ATOM 1220 C C . MET B 1 71 ? 16.117 3.011 12.360 1.00 18.02 71 MET B C 1
ATOM 1221 O O . MET B 1 71 ? 16.001 2.798 13.565 1.00 18.94 71 MET B O 1
ATOM 1226 N N . LYS B 1 72 ? 16.176 2.034 11.462 1.00 19.46 72 LYS B N 1
ATOM 1227 C CA . LYS B 1 72 ? 16.070 0.634 11.867 1.00 20.20 72 LYS B CA 1
ATOM 1228 C C . LYS B 1 72 ? 17.364 0.046 12.425 1.00 19.76 72 LYS B C 1
ATOM 1229 O O . LYS B 1 72 ? 17.331 -0.810 13.313 1.00 20.32 72 LYS B O 1
ATOM 1235 N N . ASP B 1 73 ? 18.501 0.509 11.918 1.00 17.45 73 ASP B N 1
ATOM 1236 C CA . ASP B 1 73 ? 19.782 -0.020 12.365 1.00 18.50 73 ASP B CA 1
ATOM 1237 C C . ASP B 1 73 ? 20.663 0.966 13.128 1.00 17.73 73 ASP B C 1
ATOM 1238 O O . ASP B 1 73 ? 20.956 0.769 14.309 1.00 17.54 73 ASP B O 1
ATOM 1243 N N . VAL B 1 74 ? 21.085 2.028 12.450 1.00 18.11 74 VAL B N 1
ATOM 1244 C CA . VAL B 1 74 ? 21.962 3.024 13.057 1.00 18.08 74 VAL B CA 1
ATOM 1245 C C . VAL B 1 74 ? 21.411 3.716 14.299 1.00 20.30 74 VAL B C 1
ATOM 1246 O O . VAL B 1 74 ? 22.124 3.868 15.291 1.00 21.10 74 VAL B O 1
ATOM 1250 N N . ALA B 1 75 ? 20.151 4.133 14.248 1.00 19.46 75 ALA B N 1
ATOM 1251 C CA . ALA B 1 75 ? 19.528 4.823 15.373 1.00 23.73 75 ALA B CA 1
ATOM 1252 C C . ALA B 1 75 ? 19.483 3.975 16.640 1.00 27.71 75 ALA B C 1
ATOM 1253 O O . ALA B 1 75 ? 19.477 4.514 17.747 1.00 27.47 75 ALA B O 1
ATOM 1255 N N . LYS B 1 76 ? 19.449 2.654 16.480 1.00 31.82 76 LYS B N 1
ATOM 1256 C CA . LYS B 1 76 ? 19.401 1.749 17.628 1.00 38.25 76 LYS B CA 1
ATOM 1257 C C . LYS B 1 76 ? 20.602 1.986 18.530 1.00 40.77 76 LYS B C 1
ATOM 1258 O O . LYS B 1 76 ? 20.648 1.513 19.666 1.00 43.19 76 LYS B O 1
ATOM 1264 N N . VAL B 1 77 ? 21.572 2.727 18.007 1.00 44.57 77 VAL B N 1
ATOM 1265 C CA . VAL B 1 77 ? 22.783 3.061 18.742 1.00 48.23 77 VAL B CA 1
ATOM 1266 C C . VAL B 1 77 ? 22.490 4.111 19.810 1.00 50.57 77 VAL B C 1
ATOM 1267 O O . VAL B 1 77 ? 22.857 3.942 20.974 1.00 51.48 77 VAL B O 1
ATOM 1271 N N . PHE B 1 78 ? 21.829 5.194 19.410 1.00 51.81 78 PHE B N 1
ATOM 1272 C CA . PHE B 1 78 ? 21.496 6.265 20.341 1.00 52.81 78 PHE B CA 1
ATOM 1273 C C . PHE B 1 78 ? 20.505 5.786 21.396 1.00 53.18 78 PHE B C 1
ATOM 1274 O O . PHE B 1 78 ? 20.083 4.612 21.322 1.00 52.97 78 PHE B O 1
#